Protein AF-M4F700-F1 (afdb_monomer)

Sequence (125 aa):
MFHFLRFIKLALINQYNDLTHCHTRQTLDLTDFLLNSHVDVVPFEAEKWDHPPLGAEIDEDGRIYARGTQDMKSVGMQYLEAIRKLVASGYKPLRSVYVTFVPDEEIGGADGVGRFVESRKYSRA

pLDDT: mean 79.81, std 23.46, range [27.23, 98.25]

Radius of gyration: 18.92 Å; Cα contacts (8 Å, |Δi|>4): 138; chains: 1; bounding box: 41×44×54 Å

InterPro domains:
  IPR001261 ArgE/DapE/ACY1/CPG2/YscS, conserved site [PS00759] (69-108)
  IPR002933 Peptidase M20 [PF01546] (34-118)
  IPR052083 Aminoacylase-1 peptidase M20A [PTHR45892] (27-123)

Solvent-accessible surface area (backbone atoms only — not comparable to full-atom values): 8040 Å² total; per-residue (Å²): 134,85,88,86,84,85,68,73,59,73,47,78,63,71,90,78,92,70,79,90,82,83,89,85,74,83,76,72,91,65,83,60,46,77,50,75,35,49,72,54,63,77,88,82,64,71,89,80,45,99,54,59,49,87,64,60,46,66,51,97,89,68,51,68,42,34,77,28,47,80,55,37,47,43,58,48,49,48,52,54,52,53,50,51,53,39,55,74,70,67,59,77,74,95,50,47,45,35,37,40,42,30,44,45,52,88,82,69,14,62,87,18,53,55,49,42,68,76,29,79,68,47,80,71,105

Structure (mmCIF, N/CA/C/O backbone):
data_AF-M4F700-F1
#
_entry.id   AF-M4F700-F1
#
loop_
_atom_site.group_PDB
_atom_site.id
_atom_site.type_symbol
_atom_site.label_atom_id
_atom_site.label_alt_id
_atom_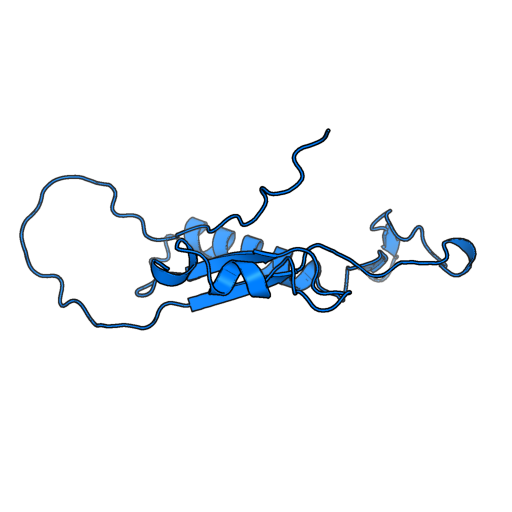site.label_comp_id
_atom_site.label_asym_id
_atom_site.label_entity_id
_atom_site.label_seq_id
_atom_site.pdbx_PDB_ins_code
_atom_site.Cartn_x
_atom_site.Cartn_y
_atom_site.Cartn_z
_atom_site.occupancy
_atom_site.B_iso_or_equiv
_atom_site.auth_seq_id
_atom_site.auth_comp_id
_atom_site.auth_asym_id
_atom_site.auth_atom_id
_atom_site.pdbx_PDB_model_num
ATOM 1 N N . MET A 1 1 ? 4.011 27.601 -7.895 1.00 31.02 1 MET A N 1
ATOM 2 C CA . MET A 1 1 ? 4.836 26.786 -6.978 1.00 31.02 1 MET A CA 1
ATOM 3 C C . MET A 1 1 ? 3.896 25.806 -6.284 1.00 31.02 1 MET A C 1
ATOM 5 O O . MET A 1 1 ? 3.101 26.227 -5.454 1.00 31.02 1 MET A O 1
ATOM 9 N N . PHE A 1 2 ? 3.834 24.567 -6.777 1.00 27.23 2 PHE A N 1
ATOM 10 C CA . PHE A 1 2 ? 2.765 23.610 -6.468 1.00 27.23 2 PHE A CA 1
ATOM 11 C C . PHE A 1 2 ? 2.898 23.034 -5.047 1.00 27.23 2 PHE A C 1
ATOM 13 O O . PHE A 1 2 ? 3.962 22.583 -4.642 1.00 27.23 2 PHE A O 1
ATOM 20 N N . HIS A 1 3 ? 1.800 23.078 -4.291 1.00 28.08 3 HIS A N 1
ATOM 21 C CA . HIS A 1 3 ? 1.653 22.557 -2.930 1.00 28.08 3 HIS A CA 1
ATOM 22 C C . HIS A 1 3 ? 1.532 21.016 -2.978 1.00 28.08 3 HIS A C 1
ATOM 24 O O . HIS A 1 3 ? 0.461 20.505 -3.292 1.00 28.08 3 HIS A O 1
ATOM 30 N N . PHE A 1 4 ? 2.606 20.274 -2.683 1.00 31.02 4 PHE A N 1
ATOM 31 C CA . PHE A 1 4 ? 2.661 18.800 -2.795 1.00 31.02 4 PHE A CA 1
ATOM 32 C C . PHE A 1 4 ? 2.674 18.051 -1.443 1.00 31.02 4 PHE A C 1
ATOM 34 O O . PHE A 1 4 ? 3.177 16.942 -1.340 1.00 31.02 4 PHE A O 1
ATOM 41 N N . LEU A 1 5 ? 2.110 18.635 -0.380 1.00 31.59 5 LEU A N 1
ATOM 42 C CA . LEU A 1 5 ? 2.093 18.044 0.970 1.00 31.59 5 LEU A CA 1
ATOM 43 C C . LEU A 1 5 ? 0.657 17.885 1.472 1.00 31.59 5 LEU A C 1
ATOM 45 O O . LEU A 1 5 ? 0.183 18.710 2.256 1.00 31.59 5 LEU A O 1
ATOM 49 N N . ARG A 1 6 ? -0.091 16.874 1.000 1.00 35.44 6 ARG A N 1
ATOM 50 C CA . ARG A 1 6 ? -1.452 16.658 1.531 1.00 35.44 6 ARG A CA 1
ATOM 51 C C . ARG A 1 6 ? -2.091 15.281 1.335 1.00 35.44 6 ARG A C 1
ATOM 53 O O . ARG A 1 6 ? -3.301 15.224 1.174 1.00 35.44 6 ARG A O 1
ATOM 60 N N . PHE A 1 7 ? -1.362 14.172 1.444 1.00 36.22 7 PHE A N 1
ATOM 61 C CA . PHE A 1 7 ? -2.019 12.855 1.467 1.00 36.22 7 PHE A CA 1
ATOM 62 C C . PHE A 1 7 ? -1.476 11.940 2.561 1.00 36.22 7 PHE A C 1
ATOM 64 O O . PHE A 1 7 ? -0.875 10.918 2.287 1.00 36.22 7 PHE A O 1
ATOM 71 N N . ILE A 1 8 ? -1.756 12.296 3.818 1.00 42.09 8 ILE A N 1
ATOM 72 C CA . ILE A 1 8 ? -1.894 11.295 4.882 1.00 42.09 8 ILE A CA 1
ATOM 73 C C . ILE A 1 8 ? -3.369 11.298 5.260 1.00 42.09 8 ILE A C 1
ATOM 75 O O . ILE A 1 8 ? -3.855 12.236 5.903 1.00 42.09 8 ILE A O 1
ATOM 79 N N . LYS A 1 9 ? -4.104 10.291 4.780 1.00 45.22 9 LYS A N 1
ATOM 80 C CA . LYS A 1 9 ? -5.521 10.112 5.094 1.00 45.22 9 LYS A CA 1
ATOM 81 C C . LYS A 1 9 ? -5.635 9.124 6.242 1.00 45.22 9 LYS A C 1
ATOM 83 O O . LYS A 1 9 ? -5.588 7.926 6.022 1.00 45.22 9 LYS A O 1
ATOM 88 N N . LEU A 1 10 ? -5.784 9.663 7.446 1.00 47.16 10 LEU A N 1
ATOM 89 C CA . LEU A 1 10 ? -6.123 8.897 8.634 1.00 47.16 10 LEU A CA 1
ATOM 90 C C . LEU A 1 10 ? -7.639 8.660 8.626 1.00 47.16 10 LEU A C 1
ATOM 92 O O . LEU A 1 10 ? -8.410 9.608 8.782 1.00 47.16 10 LEU A O 1
ATOM 96 N N . ALA A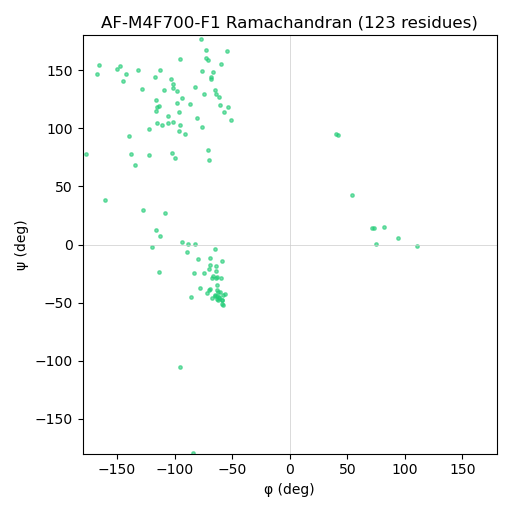 1 11 ? -8.071 7.427 8.379 1.00 51.12 11 ALA A N 1
ATOM 97 C CA . ALA A 1 11 ? -9.475 7.049 8.517 1.00 51.12 11 ALA A CA 1
ATOM 98 C C . ALA A 1 11 ? -9.687 6.426 9.900 1.00 51.12 11 ALA A C 1
ATOM 100 O O . ALA A 1 11 ? -9.134 5.370 10.183 1.00 51.12 11 ALA A O 1
ATOM 101 N N . LEU A 1 12 ? -10.468 7.100 10.746 1.00 50.41 12 LEU A N 1
ATOM 102 C CA . LEU A 1 12 ? -10.952 6.565 12.016 1.00 50.41 12 LEU A CA 1
ATOM 103 C C . LEU A 1 12 ? -12.244 5.801 11.766 1.00 50.41 12 LEU A C 1
ATOM 105 O O . LEU A 1 12 ? -13.233 6.382 11.317 1.00 50.41 12 LEU A O 1
ATOM 109 N N . ILE A 1 13 ? -12.256 4.515 12.097 1.00 52.09 13 ILE A N 1
ATOM 110 C CA . ILE A 1 13 ? -13.491 3.731 12.150 1.00 52.09 13 ILE A CA 1
ATOM 111 C C . ILE A 1 13 ? -13.875 3.592 13.609 1.00 52.09 13 ILE A C 1
ATOM 113 O O . ILE A 1 13 ? -13.617 2.585 14.258 1.00 52.09 13 ILE A O 1
ATOM 117 N N . ASN A 1 14 ? -14.469 4.661 14.127 1.00 43.56 14 ASN A N 1
ATOM 118 C CA . ASN A 1 14 ? -15.133 4.657 15.416 1.00 43.56 14 ASN A CA 1
ATOM 119 C C . ASN A 1 14 ? -16.414 5.483 15.264 1.00 43.56 14 ASN A C 1
ATOM 121 O O . ASN A 1 14 ? -16.389 6.711 15.309 1.00 43.56 14 ASN A O 1
ATOM 125 N N . GLN A 1 15 ? -17.537 4.827 14.962 1.00 48.34 15 GLN A N 1
ATOM 126 C CA . GLN A 1 15 ? -18.826 5.512 14.890 1.00 48.34 15 GLN A CA 1
ATOM 127 C C . GLN A 1 15 ? -19.520 5.463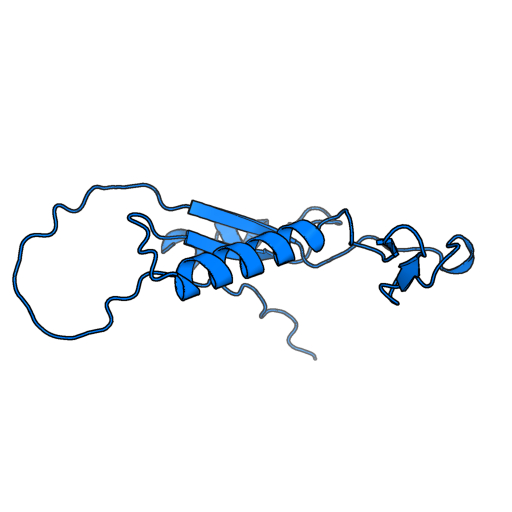 16.251 1.00 48.34 15 GLN A C 1
ATOM 129 O O . GLN A 1 15 ? -20.228 4.511 16.562 1.00 48.34 15 GLN A O 1
ATOM 134 N N . TYR A 1 16 ? -19.338 6.532 17.025 1.00 38.88 16 TYR A N 1
ATOM 135 C CA . TYR A 1 16 ? -20.419 7.153 17.793 1.00 38.88 16 TYR A CA 1
ATOM 136 C C . TYR A 1 16 ? -20.282 8.674 17.665 1.00 38.88 16 TYR A C 1
ATOM 138 O O . TYR A 1 16 ? -19.787 9.355 18.554 1.00 38.88 16 TYR A O 1
ATOM 146 N N . ASN A 1 17 ? -20.720 9.192 16.518 1.00 35.91 17 ASN A N 1
ATOM 147 C CA . ASN A 1 17 ? -21.337 10.513 16.453 1.00 35.91 17 ASN A CA 1
ATOM 148 C C . ASN A 1 17 ? -22.849 10.266 16.423 1.00 35.91 17 ASN A C 1
ATOM 150 O O . ASN A 1 17 ? -23.466 10.337 15.366 1.00 35.91 17 ASN A O 1
ATOM 154 N N . ASP A 1 18 ? -23.413 9.890 17.569 1.00 30.45 18 ASP A N 1
ATOM 155 C CA . ASP A 1 18 ? -24.841 10.056 17.826 1.00 30.45 18 ASP A CA 1
ATOM 156 C C . ASP A 1 18 ? -25.049 10.383 19.312 1.00 30.45 18 ASP A C 1
ATOM 158 O O . ASP A 1 18 ? -24.294 9.942 20.180 1.00 30.45 18 ASP A O 1
ATOM 162 N N . LEU A 1 19 ? -25.990 11.284 19.547 1.00 38.88 19 LEU A N 1
ATOM 163 C CA . LEU A 1 19 ? -26.079 12.239 20.652 1.00 38.88 19 LEU A CA 1
ATOM 164 C C . LEU A 1 19 ? -26.402 11.616 22.020 1.00 38.88 19 LEU A C 1
ATOM 166 O O . LEU A 1 19 ? -27.025 10.567 22.105 1.00 38.88 19 LEU A O 1
ATOM 170 N N . THR A 1 20 ? -26.068 12.354 23.093 1.00 34.03 20 THR A N 1
ATOM 171 C CA . THR A 1 20 ? -26.726 12.301 24.418 1.00 34.03 20 THR A CA 1
ATOM 172 C C . THR A 1 20 ? -27.077 10.900 24.934 1.00 34.03 20 THR A C 1
ATOM 174 O O . THR A 1 20 ? -28.185 10.456 24.679 1.00 34.03 20 THR A O 1
ATOM 177 N N . HIS A 1 21 ? -26.232 10.249 25.742 1.00 29.38 21 HIS A N 1
ATOM 178 C CA . HIS A 1 21 ? -26.699 9.447 26.888 1.00 29.38 21 HIS A CA 1
ATOM 179 C C . HIS A 1 21 ? -25.555 9.046 27.834 1.00 29.38 21 HIS A C 1
ATOM 181 O O . HIS A 1 21 ? -24.400 8.868 27.457 1.00 29.38 21 HIS A O 1
ATOM 187 N N . CYS A 1 22 ? -25.938 8.984 29.102 1.00 27.42 22 CYS A N 1
ATOM 188 C CA . CYS A 1 22 ? -25.161 8.860 30.324 1.00 27.42 22 CYS A CA 1
ATOM 189 C C . CYS A 1 22 ? -24.381 7.533 30.450 1.00 27.42 22 CYS A C 1
ATOM 191 O O . CYS A 1 22 ? -24.945 6.456 30.308 1.00 27.42 22 CYS A O 1
ATOM 193 N N . HIS A 1 23 ? -23.086 7.660 30.760 1.00 40.44 23 HIS A N 1
ATOM 194 C CA . HIS A 1 23 ? -22.319 6.900 31.760 1.00 40.44 23 HIS A CA 1
ATOM 195 C C . HIS A 1 23 ? -22.568 5.380 31.899 1.00 40.44 23 HIS A C 1
ATOM 197 O O . HIS A 1 23 ? -23.401 4.956 32.684 1.00 40.44 23 HIS A O 1
ATOM 203 N N . THR A 1 24 ? -21.746 4.578 31.210 1.00 31.97 24 THR A N 1
ATOM 204 C CA . THR A 1 24 ? -20.854 3.537 31.781 1.00 31.97 24 THR A CA 1
ATOM 205 C C . THR A 1 24 ? -20.049 2.923 30.630 1.00 31.97 24 THR A C 1
ATOM 207 O O . THR A 1 24 ? -20.364 1.842 30.136 1.00 31.97 24 THR A O 1
ATOM 210 N N . ARG A 1 25 ? -19.011 3.609 30.144 1.00 40.69 25 ARG A N 1
ATOM 211 C CA . ARG A 1 25 ? -18.000 2.953 29.307 1.00 40.69 25 ARG A CA 1
ATOM 212 C C . ARG A 1 25 ? -16.783 2.795 30.195 1.00 40.69 25 ARG A C 1
ATOM 214 O O . ARG A 1 25 ? -16.124 3.783 30.496 1.00 40.69 25 ARG A O 1
ATOM 221 N N . GLN A 1 26 ? -16.533 1.576 30.669 1.00 42.41 26 GLN A N 1
ATOM 222 C CA . GLN A 1 26 ? -15.189 1.208 31.096 1.00 42.41 26 GLN A CA 1
ATOM 223 C C . GLN A 1 26 ? -14.276 1.592 29.931 1.00 42.41 26 GLN A C 1
ATOM 225 O O . GLN A 1 26 ? -14.351 0.997 28.856 1.00 42.41 26 GLN A O 1
ATOM 230 N N . THR A 1 27 ? -13.507 2.662 30.099 1.00 46.88 27 THR A N 1
ATOM 231 C CA . THR A 1 27 ? -12.452 3.044 29.172 1.00 46.88 27 THR A CA 1
ATOM 232 C C . THR A 1 27 ? -11.358 2.013 29.365 1.00 46.88 27 THR A C 1
ATOM 234 O O . THR A 1 27 ? -10.440 2.206 30.157 1.00 46.88 27 THR A O 1
ATOM 237 N N . LEU A 1 28 ? -11.524 0.851 28.736 1.00 53.28 28 LEU A N 1
ATOM 238 C CA . LEU A 1 28 ? -10.408 -0.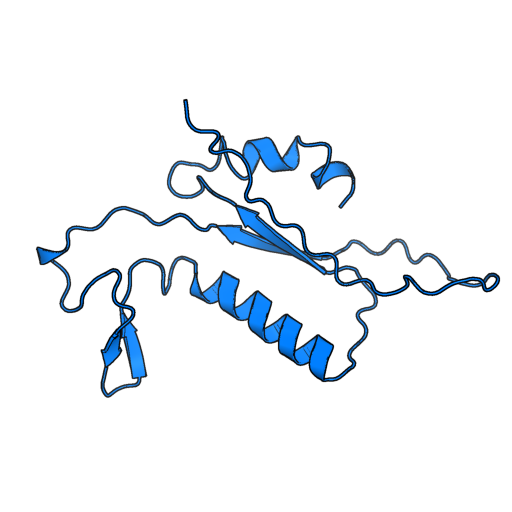052 28.543 1.00 53.28 28 LEU A CA 1
ATOM 239 C C . LEU A 1 28 ? -9.368 0.771 27.776 1.00 53.28 28 LEU A C 1
ATOM 241 O O . LEU A 1 28 ? -9.643 1.211 26.661 1.00 53.28 28 LEU A O 1
ATOM 245 N N . ASP A 1 29 ? -8.236 1.046 28.419 1.00 67.44 29 ASP A N 1
ATOM 246 C CA . ASP A 1 29 ? -7.072 1.701 27.823 1.00 67.44 29 ASP A CA 1
ATOM 247 C C . ASP A 1 29 ? -6.432 0.724 26.828 1.00 67.44 29 ASP A C 1
ATOM 249 O O . ASP A 1 29 ? -5.462 0.023 27.117 1.00 67.44 29 ASP A O 1
ATOM 253 N N . LEU A 1 30 ? -7.113 0.528 25.698 1.00 71.81 30 LEU A N 1
ATOM 254 C CA . LEU A 1 30 ? -6.697 -0.395 24.658 1.00 71.81 30 LEU A CA 1
ATOM 255 C C . LEU A 1 30 ? -5.884 0.373 23.631 1.00 71.81 30 LEU A C 1
ATOM 257 O O . LEU A 1 30 ? -6.367 1.332 23.042 1.00 71.81 30 LEU A O 1
ATOM 261 N N . THR A 1 31 ? -4.681 -0.117 23.355 1.00 82.25 31 THR A N 1
ATOM 262 C CA . THR A 1 31 ? -3.875 0.370 22.238 1.00 82.25 31 THR A CA 1
ATOM 263 C C . THR A 1 31 ? -4.606 0.128 20.919 1.00 82.25 31 THR A C 1
ATOM 265 O O . THR A 1 31 ? -5.010 -1.004 20.628 1.00 82.25 31 THR A O 1
ATOM 268 N N . ASP A 1 32 ? -4.760 1.177 20.122 1.00 84.94 32 ASP A N 1
ATOM 269 C CA . ASP A 1 32 ? -5.382 1.114 18.804 1.00 84.94 32 ASP A CA 1
ATOM 270 C C . ASP A 1 32 ? -4.477 0.424 17.765 1.00 84.94 32 ASP A C 1
ATOM 272 O O . ASP A 1 32 ? -3.293 0.171 18.000 1.00 84.94 32 ASP A O 1
ATOM 276 N N . PHE A 1 33 ? -5.045 0.076 16.608 1.00 86.81 33 PHE A N 1
ATOM 277 C CA . PHE A 1 33 ? -4.303 -0.538 15.505 1.00 86.81 33 PHE A CA 1
ATOM 278 C C . PHE A 1 33 ? -3.971 0.483 14.420 1.00 86.81 33 PHE A C 1
ATOM 280 O O . PHE A 1 33 ? -4.839 1.249 14.007 1.00 86.81 33 PHE A O 1
ATOM 287 N N . LEU A 1 34 ? -2.747 0.422 13.891 1.00 89.12 34 LEU A N 1
ATOM 288 C CA . LEU A 1 34 ? -2.313 1.189 12.726 1.00 89.12 34 LEU A CA 1
ATOM 289 C C . LEU A 1 34 ? -1.969 0.241 11.574 1.00 89.12 34 LEU A C 1
ATOM 291 O O . LEU A 1 34 ? -1.008 -0.520 11.647 1.00 89.12 34 LEU A O 1
ATOM 295 N N . LEU A 1 35 ? -2.745 0.313 10.498 1.00 93.38 35 LEU A N 1
ATOM 296 C CA . LEU A 1 35 ? -2.482 -0.359 9.232 1.00 93.38 35 LEU A CA 1
ATOM 297 C C . LEU A 1 35 ? -1.769 0.634 8.307 1.00 93.38 35 LEU A C 1
ATOM 299 O O . LEU A 1 35 ? -2.380 1.569 7.781 1.00 93.38 35 LEU A O 1
ATOM 303 N N . ASN A 1 36 ? -0.456 0.476 8.157 1.00 94.69 36 ASN A N 1
ATOM 304 C CA . ASN A 1 36 ? 0.387 1.377 7.375 1.00 94.69 36 ASN A CA 1
ATOM 305 C C . ASN A 1 36 ? 0.751 0.774 6.012 1.00 94.69 36 ASN A C 1
ATOM 307 O O . ASN A 1 36 ? 0.960 -0.433 5.894 1.00 94.69 36 ASN A O 1
ATOM 311 N N . SER A 1 37 ? 0.787 1.628 4.990 1.00 96.31 37 SER A N 1
ATOM 312 C CA . SER A 1 37 ? 1.281 1.300 3.653 1.00 96.31 37 SER A CA 1
ATOM 313 C C . SER A 1 37 ? 1.878 2.531 2.978 1.00 96.31 37 SER A C 1
ATOM 315 O O . SER A 1 37 ? 1.418 3.645 3.249 1.00 96.31 37 SER A O 1
ATOM 317 N N . HIS A 1 38 ? 2.853 2.352 2.088 1.00 97.75 38 HIS A N 1
ATOM 318 C CA . HIS A 1 38 ? 3.351 3.430 1.236 1.00 97.75 38 HIS A CA 1
ATOM 319 C C . HIS A 1 38 ? 2.678 3.438 -0.145 1.00 97.75 38 HIS A C 1
ATOM 321 O O . HIS A 1 38 ? 2.030 2.467 -0.550 1.00 97.75 38 HIS A O 1
ATOM 327 N N . VAL A 1 39 ? 2.735 4.582 -0.832 1.00 95.56 39 VAL A N 1
ATOM 328 C CA . VAL A 1 39 ? 2.031 4.808 -2.114 1.00 95.56 39 VAL A CA 1
ATOM 329 C C . VAL A 1 39 ? 2.961 4.987 -3.305 1.00 95.56 39 VAL A C 1
ATOM 331 O O . VAL A 1 39 ? 2.533 4.789 -4.449 1.00 95.56 39 VAL A O 1
ATOM 334 N N . ASP A 1 40 ? 4.194 5.406 -3.043 1.00 97.31 40 ASP A N 1
ATOM 335 C CA . ASP A 1 40 ? 5.267 5.479 -4.019 1.00 97.31 40 ASP A CA 1
ATOM 336 C C . ASP A 1 40 ? 5.770 4.083 -4.380 1.00 97.31 40 ASP A C 1
ATOM 338 O O . ASP A 1 40 ? 5.481 3.101 -3.705 1.00 97.31 40 ASP A O 1
ATOM 342 N N . VAL A 1 41 ? 6.435 4.008 -5.524 1.00 97.88 41 VAL A N 1
ATOM 343 C CA . VAL A 1 41 ? 6.983 2.781 -6.091 1.00 97.88 41 VAL A CA 1
ATOM 344 C C . VAL A 1 41 ? 8.321 3.121 -6.733 1.00 97.88 41 VAL A C 1
ATOM 346 O O . VAL A 1 41 ? 8.456 4.208 -7.308 1.00 97.88 41 VAL A O 1
ATOM 349 N N . VAL A 1 42 ? 9.282 2.198 -6.713 1.00 97.81 42 VAL A N 1
ATOM 350 C CA . VAL A 1 42 ? 10.542 2.407 -7.441 1.00 97.81 42 VAL A CA 1
ATOM 351 C C . VAL A 1 42 ? 10.339 2.610 -8.956 1.00 97.81 42 VAL A C 1
ATOM 353 O O . VAL A 1 42 ? 9.373 2.097 -9.548 1.00 97.81 42 VAL A O 1
ATOM 356 N N . PRO A 1 43 ? 11.293 3.284 -9.632 1.00 97.38 43 PRO A N 1
ATOM 357 C CA . PRO A 1 43 ? 11.335 3.366 -11.087 1.00 97.38 43 PRO A CA 1
ATOM 358 C C . PRO A 1 43 ? 11.319 1.998 -11.794 1.00 97.38 43 PRO A C 1
ATOM 360 O O . PRO A 1 43 ? 11.520 0.925 -11.211 1.00 97.38 43 PRO A O 1
ATOM 363 N N . PHE A 1 44 ? 11.073 2.029 -13.099 1.00 96.88 44 PHE A N 1
ATOM 364 C CA . PHE A 1 44 ? 11.105 0.854 -13.962 1.00 96.88 44 PHE A CA 1
ATOM 365 C C . PHE A 1 44 ? 11.576 1.232 -15.368 1.00 96.88 44 PHE A C 1
ATOM 367 O O . PHE A 1 44 ? 11.384 2.360 -15.814 1.00 96.88 44 PHE A O 1
ATOM 374 N N . GLU A 1 45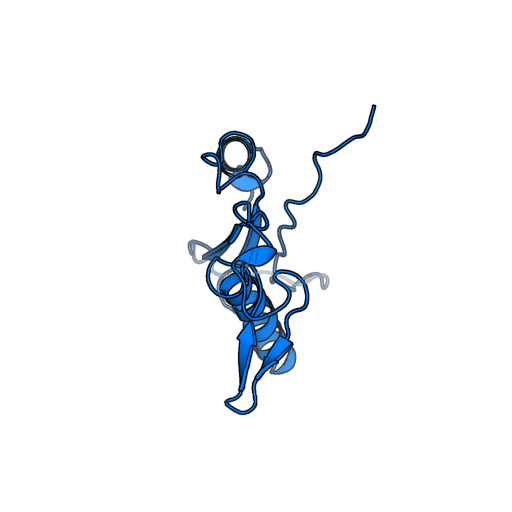 ? 12.163 0.265 -16.066 1.00 97.69 45 GLU A N 1
ATOM 375 C CA . GLU A 1 45 ? 12.509 0.350 -17.488 1.00 97.69 45 GLU A CA 1
ATOM 376 C C . GLU A 1 45 ? 11.438 -0.412 -18.266 1.00 97.69 45 GLU A C 1
ATOM 378 O O . GLU A 1 45 ? 11.385 -1.639 -18.178 1.00 97.69 45 GLU A O 1
ATOM 383 N N . ALA A 1 46 ? 10.539 0.298 -18.951 1.00 95.75 46 ALA A N 1
ATOM 384 C CA . ALA A 1 46 ? 9.340 -0.293 -19.553 1.00 95.75 46 ALA A CA 1
ATOM 385 C C . ALA A 1 46 ? 9.665 -1.383 -20.589 1.00 95.75 46 ALA A C 1
ATOM 387 O O . ALA A 1 46 ? 8.910 -2.335 -20.738 1.00 95.75 46 ALA A O 1
ATOM 388 N N . GLU A 1 47 ? 10.818 -1.283 -21.246 1.00 97.38 47 GLU A N 1
ATOM 389 C CA . GLU A 1 47 ? 11.297 -2.205 -22.278 1.00 97.38 47 GLU A CA 1
ATOM 390 C C . GLU A 1 47 ? 11.667 -3.588 -21.724 1.00 97.38 47 GLU A C 1
ATOM 392 O O . GLU A 1 47 ? 11.788 -4.543 -22.487 1.00 97.38 47 GLU A O 1
ATOM 397 N N . LYS A 1 48 ? 11.867 -3.704 -20.405 1.00 97.56 48 LYS A N 1
ATOM 398 C CA . LYS A 1 48 ? 12.188 -4.967 -19.720 1.00 97.56 48 LYS A CA 1
ATOM 399 C C . LYS A 1 48 ? 10.956 -5.688 -19.177 1.00 97.56 48 LYS A C 1
ATOM 401 O O . LYS A 1 48 ? 11.109 -6.698 -18.494 1.00 97.56 48 LYS A O 1
ATOM 406 N N . TRP A 1 49 ? 9.761 -5.148 -19.401 1.00 97.25 49 TRP A N 1
ATOM 407 C CA . TRP A 1 49 ? 8.525 -5.746 -18.921 1.00 97.25 49 TRP A CA 1
ATOM 408 C C . TRP A 1 49 ? 7.803 -6.479 -20.044 1.00 97.25 49 TRP A C 1
ATOM 410 O O . TRP A 1 49 ? 7.595 -5.924 -21.119 1.00 97.25 49 TRP A O 1
ATOM 420 N N . ASP A 1 50 ? 7.334 -7.687 -19.742 1.00 95.81 50 ASP A N 1
ATOM 421 C CA . ASP A 1 50 ? 6.459 -8.451 -20.638 1.00 95.81 50 ASP A CA 1
ATOM 422 C C . ASP A 1 50 ? 5.049 -7.831 -20.739 1.00 95.81 50 ASP A C 1
ATOM 424 O O . ASP A 1 50 ? 4.340 -8.046 -21.719 1.00 95.81 50 ASP A O 1
ATOM 428 N N . HIS A 1 51 ? 4.661 -7.023 -19.742 1.00 96.50 51 HIS A N 1
ATOM 429 C CA . HIS A 1 51 ? 3.374 -6.326 -19.646 1.00 96.50 51 HIS A CA 1
ATOM 430 C C . HIS A 1 51 ? 3.564 -4.841 -19.301 1.00 96.50 51 HIS A C 1
ATOM 432 O O . HIS A 1 51 ? 4.479 -4.507 -18.546 1.00 96.50 51 HIS A O 1
ATOM 438 N N . PRO A 1 52 ? 2.680 -3.925 -19.737 1.00 96.69 52 PRO A N 1
ATOM 439 C CA . PRO A 1 52 ? 2.750 -2.517 -19.367 1.00 96.69 52 PRO A CA 1
ATOM 440 C C . PRO A 1 52 ? 2.807 -2.310 -17.836 1.00 96.69 52 PRO A C 1
ATOM 442 O O . PRO A 1 52 ? 1.842 -2.617 -17.130 1.00 96.69 52 PRO A O 1
ATOM 445 N N . PRO A 1 53 ? 3.884 -1.712 -17.289 1.00 96.75 53 PRO A N 1
ATOM 446 C CA . PRO A 1 53 ? 4.113 -1.629 -15.842 1.00 96.75 53 PRO A CA 1
ATOM 447 C C . PRO A 1 53 ? 3.069 -0.800 -15.084 1.00 96.75 53 PRO A C 1
ATOM 449 O O . PRO A 1 53 ? 2.954 -0.927 -13.872 1.00 96.75 53 PRO A O 1
ATOM 452 N N . LEU A 1 54 ? 2.295 0.052 -15.758 1.00 96.50 54 LEU A N 1
ATOM 453 C CA . LEU A 1 54 ? 1.210 0.835 -15.149 1.00 96.50 54 LEU A CA 1
ATOM 454 C C . LEU A 1 54 ? -0.184 0.419 -15.649 1.00 96.50 54 LEU A C 1
ATOM 456 O O . LEU A 1 54 ? -1.161 1.095 -15.338 1.00 96.50 54 LEU A O 1
ATOM 460 N N . GLY A 1 55 ? -0.276 -0.666 -16.427 1.00 95.38 55 GLY A N 1
ATOM 461 C CA . GLY A 1 55 ? -1.524 -1.129 -17.039 1.00 95.38 55 GLY A CA 1
ATOM 462 C C . GLY A 1 55 ? -2.400 -1.978 -16.118 1.00 95.38 55 GLY A C 1
ATOM 463 O O . GLY A 1 55 ? -3.613 -2.001 -16.305 1.00 95.38 55 GLY A O 1
ATOM 464 N N . ALA A 1 56 ? -1.802 -2.629 -15.110 1.00 96.19 56 ALA A N 1
ATOM 465 C CA . ALA A 1 56 ? -2.476 -3.592 -14.233 1.00 96.19 56 ALA A CA 1
ATOM 466 C C . ALA A 1 56 ? -3.179 -4.714 -15.023 1.00 96.19 56 ALA A C 1
ATOM 468 O O . ALA A 1 56 ? -4.313 -5.086 -14.721 1.00 96.19 56 ALA A O 1
ATOM 469 N N . GLU A 1 57 ? -2.499 -5.231 -16.048 1.00 96.94 57 GLU A N 1
ATOM 470 C CA . GLU A 1 57 ? -3.012 -6.320 -16.879 1.00 96.94 57 GLU A CA 1
ATOM 471 C C . GLU A 1 57 ? -3.134 -7.614 -16.077 1.00 96.94 57 GLU A C 1
ATOM 473 O O . GLU A 1 57 ? -2.356 -7.860 -15.152 1.00 96.94 57 GLU A O 1
ATOM 478 N N . ILE A 1 58 ? -4.119 -8.435 -16.443 1.00 97.69 58 ILE A N 1
ATOM 479 C CA . ILE A 1 58 ? -4.363 -9.746 -15.846 1.00 97.69 58 ILE A CA 1
ATOM 480 C C . ILE A 1 58 ? -4.150 -10.801 -16.931 1.00 97.69 58 ILE A C 1
ATOM 482 O O . ILE A 1 58 ? -4.781 -10.709 -17.984 1.00 97.69 58 ILE A O 1
ATOM 486 N N . ASP A 1 59 ? -3.263 -11.766 -16.685 1.00 96.38 59 ASP A N 1
ATOM 487 C CA . ASP A 1 59 ? -3.033 -12.883 -17.609 1.00 96.38 59 ASP A CA 1
ATOM 488 C C . ASP A 1 59 ? -4.142 -13.952 -17.523 1.00 96.38 59 ASP A C 1
ATOM 490 O O . ASP A 1 59 ? -5.072 -13.874 -16.713 1.00 96.38 59 ASP A O 1
ATOM 494 N N . GLU A 1 60 ? -4.043 -14.976 -18.371 1.00 96.75 60 GLU A N 1
ATOM 495 C CA . GLU A 1 60 ? -4.996 -16.094 -18.414 1.00 96.75 60 GLU A CA 1
ATOM 496 C C . GLU A 1 60 ? -5.010 -16.930 -17.120 1.00 96.75 60 GLU A C 1
ATOM 498 O O . GLU A 1 60 ? -6.023 -17.549 -16.794 1.00 96.75 60 GLU A O 1
ATOM 503 N N . ASP A 1 61 ? -3.921 -16.896 -16.348 1.00 97.31 61 ASP A N 1
ATOM 504 C CA . ASP A 1 61 ? -3.783 -17.564 -15.051 1.00 97.31 61 ASP A CA 1
ATOM 505 C C . ASP A 1 61 ? -4.261 -16.682 -13.873 1.00 97.31 61 ASP A C 1
ATOM 507 O O . ASP A 1 61 ? -4.201 -17.097 -12.711 1.00 97.31 61 ASP A O 1
ATOM 511 N N . GLY A 1 62 ? -4.738 -15.460 -14.140 1.00 96.94 62 GLY A N 1
ATOM 512 C CA . GLY A 1 62 ? -5.248 -14.527 -13.133 1.00 96.94 62 GLY A CA 1
ATOM 513 C C . GLY A 1 62 ? -4.177 -13.724 -12.384 1.00 96.94 62 GLY A C 1
ATOM 514 O O . GLY A 1 62 ? -4.472 -13.142 -11.335 1.00 96.94 62 GLY A O 1
ATOM 515 N N . ARG A 1 63 ? -2.935 -13.676 -12.875 1.00 97.25 63 ARG A N 1
ATOM 516 C CA . ARG A 1 63 ? -1.846 -12.880 -12.289 1.00 97.25 63 ARG A CA 1
ATOM 517 C C . ARG A 1 63 ? -1.936 -11.433 -12.749 1.00 97.25 63 ARG A C 1
ATOM 519 O O . ARG A 1 63 ? -2.113 -11.166 -13.930 1.00 97.25 63 ARG A O 1
ATOM 526 N N . ILE A 1 64 ? -1.769 -10.501 -11.809 1.00 97.88 64 ILE A N 1
ATOM 527 C CA . ILE A 1 64 ? -1.820 -9.058 -12.076 1.00 97.88 64 ILE A CA 1
ATOM 528 C C . ILE A 1 64 ? -0.403 -8.501 -12.239 1.00 97.88 64 ILE A C 1
ATOM 530 O O . ILE A 1 64 ? 0.400 -8.546 -11.300 1.00 97.88 64 ILE A O 1
ATOM 534 N N . TYR A 1 65 ? -0.131 -7.894 -13.391 1.00 97.94 65 TYR A N 1
ATOM 535 C CA . TYR A 1 65 ? 1.155 -7.296 -13.735 1.00 97.94 65 TYR A CA 1
ATOM 536 C C . TYR A 1 65 ? 1.081 -5.771 -13.684 1.00 97.94 65 TYR A C 1
ATOM 538 O O . TYR A 1 65 ? 0.438 -5.121 -14.507 1.00 97.94 65 TYR A O 1
ATOM 546 N N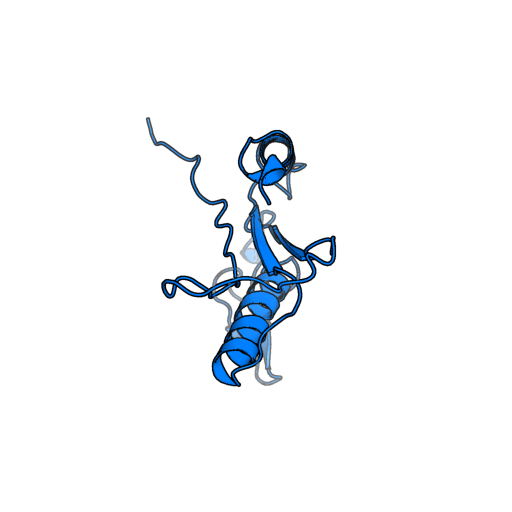 . ALA A 1 66 ? 1.754 -5.189 -12.694 1.00 97.88 66 ALA A N 1
ATOM 547 C CA . ALA A 1 66 ? 2.034 -3.761 -12.621 1.00 97.88 66 ALA A CA 1
ATOM 548 C C . ALA A 1 66 ? 3.113 -3.476 -11.569 1.00 97.88 66 ALA A C 1
ATOM 550 O O . ALA A 1 66 ? 3.272 -4.202 -10.584 1.00 97.88 66 ALA A O 1
ATOM 551 N N . ARG A 1 67 ? 3.830 -2.366 -11.733 1.00 98.25 67 ARG A N 1
ATOM 552 C CA . ARG A 1 67 ? 4.696 -1.814 -10.701 1.00 98.25 67 ARG A CA 1
ATOM 553 C C . ARG A 1 67 ? 3.851 -1.478 -9.472 1.00 98.25 67 ARG A C 1
ATOM 555 O O . ARG A 1 67 ? 2.933 -0.656 -9.502 1.00 98.25 67 ARG A O 1
ATOM 562 N N . GLY A 1 68 ? 4.222 -2.124 -8.377 1.00 97.69 68 GLY A N 1
ATOM 563 C CA . GLY A 1 68 ? 3.626 -1.954 -7.064 1.00 97.69 68 GLY A CA 1
ATOM 564 C C . GLY A 1 68 ? 2.510 -2.935 -6.724 1.00 97.69 68 GLY A C 1
ATOM 565 O O . GLY A 1 68 ? 1.908 -2.806 -5.662 1.00 97.69 68 GLY A O 1
ATOM 566 N N . THR A 1 69 ? 2.230 -3.932 -7.575 1.00 97.31 69 THR A N 1
ATOM 567 C CA . THR A 1 69 ? 1.278 -5.002 -7.227 1.00 97.31 69 THR A CA 1
ATOM 568 C C . THR A 1 69 ? 1.759 -5.815 -6.033 1.00 97.31 69 THR A C 1
ATOM 570 O O . THR A 1 69 ? 0.953 -6.140 -5.172 1.00 97.31 69 THR A O 1
ATOM 573 N N . GLN A 1 70 ? 3.056 -6.101 -5.929 1.00 97.75 70 GLN A N 1
ATOM 574 C CA . GLN A 1 70 ? 3.633 -6.725 -4.735 1.00 97.75 70 GLN A CA 1
ATOM 575 C C . GLN A 1 70 ? 4.001 -5.683 -3.677 1.00 97.75 70 GLN A C 1
ATOM 577 O O . GLN A 1 70 ? 3.640 -5.860 -2.518 1.00 97.75 70 GLN A O 1
ATOM 582 N N . ASP A 1 71 ? 4.637 -4.587 -4.098 1.00 97.94 71 ASP A N 1
ATOM 583 C CA . ASP A 1 71 ? 5.251 -3.610 -3.199 1.00 97.94 71 ASP A CA 1
ATOM 584 C C . ASP A 1 71 ? 4.710 -2.177 -3.380 1.00 97.94 71 ASP A C 1
ATOM 586 O O . ASP A 1 71 ? 5.045 -1.476 -4.331 1.00 97.94 71 ASP A O 1
ATOM 590 N N . MET A 1 72 ? 3.781 -1.714 -2.548 1.00 98.00 72 MET A N 1
ATOM 591 C CA . MET A 1 72 ? 2.949 -2.510 -1.632 1.00 98.00 72 MET A CA 1
ATOM 592 C C . MET A 1 72 ? 1.455 -2.220 -1.812 1.00 98.00 72 MET A C 1
ATOM 594 O O . MET A 1 72 ? 0.645 -2.327 -0.884 1.00 98.00 72 MET A O 1
ATOM 598 N N . LYS A 1 73 ? 1.046 -1.845 -3.031 1.00 97.25 73 LYS A N 1
ATOM 599 C CA . LYS A 1 73 ? -0.337 -1.423 -3.304 1.00 97.25 73 LYS A CA 1
ATOM 600 C C . LYS A 1 73 ? -1.349 -2.540 -3.072 1.00 97.25 73 LYS A C 1
ATOM 602 O O . LYS A 1 73 ? -2.488 -2.242 -2.715 1.00 97.25 73 LYS A O 1
ATOM 607 N N . SER A 1 74 ? -0.958 -3.809 -3.217 1.00 97.62 74 SER A N 1
ATOM 608 C CA . SER A 1 74 ? -1.820 -4.937 -2.838 1.00 97.62 74 SER A CA 1
ATOM 609 C C . SER A 1 74 ? -2.209 -4.886 -1.365 1.00 97.62 74 SER A C 1
ATOM 611 O O . SER A 1 74 ? -3.394 -4.984 -1.056 1.00 97.62 74 SER A O 1
ATOM 613 N N . VAL A 1 75 ? -1.249 -4.673 -0.466 1.00 97.75 75 VAL A N 1
ATOM 614 C CA . VAL A 1 75 ? -1.477 -4.600 0.982 1.00 97.75 75 VAL A CA 1
ATOM 615 C C . VAL A 1 75 ? -2.401 -3.430 1.324 1.00 97.75 75 VAL A C 1
ATOM 617 O O . VAL A 1 75 ? -3.409 -3.611 2.010 1.00 97.75 75 VAL A O 1
ATOM 620 N N . GLY A 1 76 ? -2.129 -2.247 0.765 1.00 93.75 76 GLY A N 1
ATOM 621 C CA . GLY A 1 76 ? -2.991 -1.075 0.939 1.00 93.75 76 GLY A CA 1
ATOM 622 C C . GLY A 1 76 ? -4.440 -1.329 0.496 1.00 93.75 76 GLY A C 1
ATOM 623 O O . GLY A 1 76 ? -5.385 -0.973 1.205 1.00 93.75 76 GLY A O 1
ATOM 624 N N . MET A 1 77 ? -4.632 -2.007 -0.640 1.00 95.81 77 MET A N 1
ATOM 625 C CA . MET A 1 77 ? -5.962 -2.382 -1.132 1.00 95.81 77 MET A CA 1
ATOM 626 C C . MET A 1 77 ? -6.639 -3.458 -0.279 1.00 95.81 77 MET A C 1
ATOM 628 O O . MET A 1 77 ? -7.846 -3.377 -0.041 1.00 95.81 77 MET A O 1
ATOM 632 N N . GLN A 1 78 ? -5.886 -4.438 0.223 1.00 97.56 78 GLN A N 1
ATOM 633 C CA . GLN A 1 78 ? -6.405 -5.473 1.118 1.00 97.56 78 GLN A CA 1
ATOM 634 C C . GLN A 1 78 ? -6.958 -4.866 2.411 1.00 97.56 78 GLN A C 1
ATOM 636 O O . GLN A 1 78 ? -8.037 -5.269 2.847 1.00 97.56 78 GLN A O 1
ATOM 641 N N . TYR A 1 79 ? -6.287 -3.862 2.989 1.00 94.56 79 TYR A N 1
ATOM 642 C CA . TYR A 1 79 ? -6.802 -3.145 4.160 1.00 94.56 79 TYR A CA 1
ATOM 643 C C . TYR A 1 79 ? -8.157 -2.500 3.878 1.00 94.56 79 TYR A C 1
ATOM 645 O O . TYR A 1 79 ? -9.108 -2.714 4.632 1.00 94.56 79 TYR A O 1
ATOM 653 N N . LEU A 1 80 ? -8.261 -1.744 2.781 1.00 90.75 80 LEU A N 1
ATOM 654 C CA . LEU A 1 80 ? -9.495 -1.050 2.413 1.00 90.75 80 LEU A CA 1
ATOM 655 C C . LEU A 1 80 ? -10.646 -2.031 2.175 1.00 90.75 80 LEU A C 1
ATOM 657 O O . LEU A 1 80 ? -11.740 -1.823 2.700 1.00 90.75 80 LEU A O 1
ATOM 661 N N . GLU A 1 81 ? -10.404 -3.120 1.445 1.00 95.44 81 GLU A N 1
ATOM 662 C CA . GLU A 1 81 ? -11.440 -4.111 1.152 1.00 95.44 81 GLU A CA 1
ATOM 663 C C . GLU A 1 81 ? -11.856 -4.926 2.381 1.00 95.44 81 GLU A C 1
ATOM 665 O O . GLU A 1 81 ? -13.049 -5.183 2.569 1.00 95.44 81 GLU A O 1
ATOM 670 N N . ALA A 1 82 ? -10.916 -5.302 3.251 1.00 93.62 82 ALA A N 1
ATOM 671 C CA . ALA A 1 82 ? -11.231 -5.997 4.498 1.00 93.62 82 ALA A CA 1
ATOM 672 C C . ALA A 1 82 ? -12.091 -5.119 5.413 1.00 93.62 82 ALA A C 1
ATOM 674 O O . ALA A 1 82 ? -13.143 -5.546 5.893 1.00 93.62 82 ALA A O 1
ATOM 675 N N . ILE A 1 83 ? -11.690 -3.860 5.583 1.00 88.88 83 ILE A N 1
ATOM 676 C CA . ILE A 1 83 ? -12.439 -2.864 6.343 1.00 88.88 83 ILE A CA 1
ATOM 677 C C . ILE A 1 83 ? -13.838 -2.661 5.757 1.00 88.88 83 ILE A C 1
ATOM 679 O O . ILE A 1 83 ? -14.824 -2.695 6.493 1.00 88.88 83 ILE A O 1
ATOM 683 N N . ARG A 1 84 ? -13.945 -2.491 4.434 1.00 89.25 84 ARG A N 1
ATOM 684 C CA . ARG A 1 84 ? -15.228 -2.309 3.747 1.00 89.25 84 ARG A CA 1
ATOM 685 C C . ARG A 1 84 ? -16.167 -3.487 4.011 1.00 89.25 84 ARG A C 1
ATOM 687 O O . ARG A 1 84 ? -17.342 -3.268 4.298 1.00 89.25 84 ARG A O 1
ATOM 694 N N . LYS A 1 85 ? -15.658 -4.724 3.951 1.00 91.62 85 LYS A N 1
ATOM 695 C CA . LYS A 1 85 ? -16.429 -5.945 4.243 1.00 91.62 85 LYS A CA 1
ATOM 696 C C . LYS A 1 85 ? -16.888 -6.010 5.703 1.00 91.62 85 LYS A C 1
ATOM 698 O O . LYS A 1 85 ? -18.049 -6.327 5.939 1.00 91.62 85 LYS A O 1
ATOM 703 N N . LEU A 1 86 ? -16.021 -5.671 6.659 1.00 87.81 86 LEU A N 1
ATOM 704 C CA . LEU A 1 86 ? -16.359 -5.656 8.089 1.00 87.81 86 LEU A CA 1
ATOM 705 C C . LEU A 1 86 ? -17.428 -4.607 8.419 1.00 87.81 86 LEU A C 1
ATOM 707 O O . LEU A 1 86 ? -18.392 -4.895 9.126 1.00 87.81 86 LEU A O 1
ATOM 711 N N . VAL A 1 87 ? -17.296 -3.398 7.870 1.00 85.00 87 VAL A N 1
ATOM 712 C CA . VAL A 1 87 ? -18.300 -2.340 8.049 1.00 85.00 87 VAL A CA 1
ATOM 713 C C . VAL A 1 87 ? -19.636 -2.763 7.433 1.00 85.00 87 VAL A C 1
ATOM 715 O O . VAL A 1 87 ? -20.676 -2.629 8.075 1.00 85.00 87 VAL A O 1
ATOM 718 N N . ALA A 1 88 ? -19.616 -3.336 6.225 1.00 87.00 88 ALA A N 1
ATOM 719 C CA . ALA A 1 88 ? -20.821 -3.820 5.555 1.00 87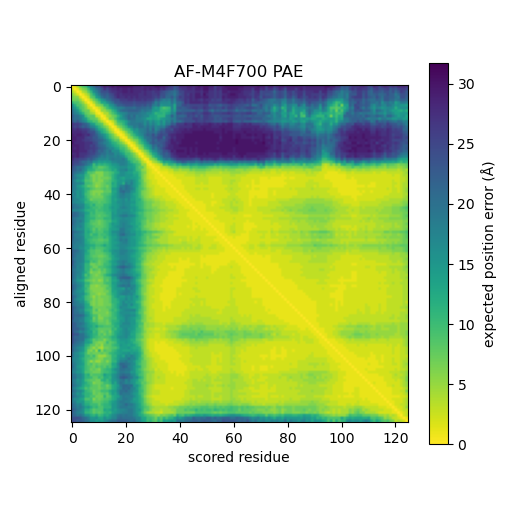.00 88 ALA A CA 1
ATOM 720 C C . ALA A 1 88 ? -21.512 -4.977 6.304 1.00 87.00 88 ALA A C 1
ATOM 722 O O . ALA A 1 88 ? -22.730 -5.107 6.216 1.00 87.00 88 ALA A O 1
ATOM 723 N N . SER A 1 89 ? -20.770 -5.792 7.063 1.00 92.69 89 SER A N 1
ATOM 724 C CA . SER A 1 89 ? -21.340 -6.865 7.890 1.00 92.69 89 SER A CA 1
ATOM 725 C C . SER A 1 89 ? -21.876 -6.383 9.244 1.00 92.69 89 SER A C 1
ATOM 727 O O . SER A 1 89 ? -22.313 -7.202 10.050 1.00 92.69 89 SER A O 1
ATOM 729 N N . GLY A 1 90 ? -21.794 -5.081 9.544 1.00 85.31 90 GLY A N 1
ATOM 730 C CA . GLY A 1 90 ? -22.187 -4.517 10.836 1.00 85.31 90 GLY A CA 1
ATOM 731 C C . GLY A 1 90 ? -21.218 -4.832 11.982 1.00 85.31 90 GLY A C 1
ATOM 732 O O . GLY A 1 90 ? -21.580 -4.645 13.146 1.00 85.31 90 GLY A O 1
ATOM 733 N N . TYR A 1 91 ? -20.001 -5.308 11.683 1.00 85.69 91 TYR A N 1
ATOM 734 C CA . TYR A 1 91 ? -18.989 -5.566 12.705 1.00 85.69 91 TYR A CA 1
ATOM 735 C C . TYR A 1 91 ? -18.563 -4.255 13.376 1.00 85.69 91 TYR A C 1
ATOM 737 O O . TYR A 1 91 ? -18.265 -3.263 12.710 1.00 85.69 91 TYR A O 1
ATOM 745 N N . LYS A 1 92 ? -18.517 -4.259 14.711 1.00 80.31 92 LYS A N 1
ATOM 746 C CA . LYS A 1 92 ? -18.131 -3.100 15.523 1.00 80.31 92 LYS A CA 1
ATOM 747 C C . LYS A 1 92 ? -16.839 -3.425 16.271 1.00 80.31 92 LYS A C 1
ATOM 749 O O . LYS A 1 92 ? -16.893 -4.196 17.231 1.00 80.31 92 LYS A O 1
ATOM 754 N N . PRO A 1 93 ? -15.684 -2.885 15.847 1.00 77.62 93 PRO A N 1
ATOM 755 C CA . PRO A 1 93 ? -14.429 -3.166 16.521 1.00 77.62 93 PRO A CA 1
ATOM 756 C C . PRO A 1 93 ? -14.410 -2.526 17.915 1.00 77.62 93 PRO A C 1
ATOM 758 O O . PRO A 1 93 ? -14.939 -1.435 18.128 1.00 77.62 93 PRO A O 1
ATOM 761 N N . LEU A 1 94 ? -13.788 -3.218 18.873 1.00 82.12 94 LEU A N 1
ATOM 762 C CA . LEU A 1 94 ? -13.575 -2.695 20.229 1.00 82.12 94 LEU A CA 1
ATOM 763 C C . LEU A 1 94 ? -12.461 -1.638 20.287 1.00 82.12 94 LEU A C 1
ATOM 765 O O . LEU A 1 94 ? -12.456 -0.819 21.200 1.00 82.12 94 LEU A O 1
ATOM 769 N N . ARG A 1 95 ? -11.524 -1.683 19.332 1.00 80.88 95 ARG A N 1
ATOM 770 C CA . ARG A 1 95 ? -10.379 -0.772 19.186 1.00 80.88 95 ARG A CA 1
ATOM 771 C C . ARG A 1 95 ? -10.546 0.063 17.927 1.00 80.88 95 ARG A C 1
ATOM 773 O O . ARG A 1 95 ? -11.124 -0.426 16.952 1.00 80.88 95 ARG A O 1
ATOM 780 N N . SER A 1 96 ? -10.008 1.275 17.917 1.00 81.75 96 SER A N 1
ATOM 781 C CA . SER A 1 96 ? -9.925 2.041 16.680 1.00 81.75 96 SER A CA 1
ATOM 782 C C . SER A 1 96 ? -8.923 1.369 15.742 1.00 81.75 96 SER A C 1
ATOM 784 O O . SER A 1 96 ? -7.888 0.843 16.157 1.00 81.75 96 SER A O 1
ATOM 786 N N . VAL A 1 97 ? -9.246 1.382 14.453 1.00 83.62 97 VAL A N 1
ATOM 787 C CA . VAL A 1 97 ? -8.319 0.987 13.393 1.00 83.62 97 VAL A CA 1
ATOM 788 C C . VAL A 1 97 ? -8.044 2.221 12.558 1.00 83.62 97 VAL A C 1
ATOM 790 O O . VAL A 1 97 ? -8.958 2.790 11.960 1.00 83.62 97 VAL A O 1
ATOM 793 N N . TYR A 1 98 ? -6.782 2.619 12.538 1.00 86.31 98 TYR A N 1
ATOM 794 C CA . TYR A 1 98 ? -6.249 3.687 11.722 1.00 86.31 98 TYR A CA 1
ATOM 795 C C . TYR A 1 98 ? -5.612 3.093 10.477 1.00 86.31 98 TYR A C 1
ATOM 797 O O . TYR A 1 98 ? -4.809 2.170 10.565 1.00 86.31 98 TYR A O 1
ATOM 805 N N . VAL A 1 99 ? -5.933 3.645 9.313 1.00 88.81 99 VAL A N 1
ATOM 806 C CA . VAL A 1 99 ? -5.232 3.319 8.066 1.00 88.81 99 VAL A CA 1
ATOM 807 C C . VAL A 1 99 ? -4.409 4.524 7.654 1.00 88.81 99 VAL A C 1
ATOM 809 O O . VAL A 1 99 ? -4.919 5.645 7.671 1.00 88.81 99 VAL A O 1
ATOM 812 N N . THR A 1 100 ? -3.151 4.299 7.289 1.00 89.88 100 THR A N 1
ATOM 813 C CA . THR A 1 100 ? -2.248 5.349 6.806 1.00 89.88 100 THR A CA 1
ATOM 814 C C .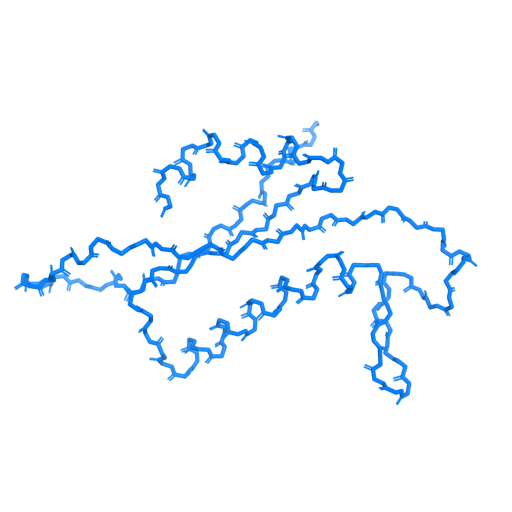 THR A 1 100 ? -1.609 4.954 5.490 1.00 89.88 100 THR A C 1
ATOM 816 O O . THR A 1 100 ? -1.108 3.844 5.333 1.00 89.88 100 THR A O 1
ATOM 819 N N . PHE A 1 101 ? -1.621 5.916 4.576 1.00 94.00 101 PHE A N 1
ATOM 820 C CA . PHE A 1 101 ? -0.932 5.876 3.298 1.00 94.00 101 PHE A CA 1
ATOM 821 C C . PHE A 1 101 ? 0.150 6.951 3.339 1.00 94.00 101 PHE A C 1
ATOM 823 O O . PHE A 1 101 ? -0.186 8.117 3.572 1.00 94.00 101 PHE A O 1
ATOM 830 N N . VAL A 1 102 ? 1.416 6.565 3.198 1.00 93.44 102 VAL A N 1
ATOM 831 C CA . VAL A 1 102 ? 2.567 7.474 3.307 1.00 93.44 102 VAL A CA 1
ATOM 832 C C . VAL A 1 102 ? 3.336 7.547 1.984 1.00 93.44 102 VAL A C 1
ATOM 834 O O . VAL A 1 102 ? 3.386 6.557 1.262 1.00 93.44 102 VAL A O 1
ATOM 837 N N . PRO A 1 103 ? 3.884 8.711 1.608 1.00 95.19 103 PRO A N 1
ATOM 838 C CA . PRO A 1 103 ? 4.833 8.800 0.503 1.00 95.19 103 PRO A CA 1
ATOM 839 C C . PRO A 1 103 ? 6.255 8.467 0.981 1.00 95.19 103 PRO A C 1
ATOM 841 O O . PRO A 1 103 ? 6.478 8.315 2.184 1.00 95.19 103 PRO A O 1
ATOM 844 N N . ASP A 1 104 ? 7.204 8.535 0.047 1.00 97.25 104 ASP A N 1
ATOM 845 C CA . ASP A 1 104 ? 8.645 8.693 0.291 1.00 97.25 104 ASP A CA 1
ATOM 846 C C . ASP A 1 104 ? 9.372 7.440 0.800 1.00 97.25 104 ASP A C 1
ATOM 848 O O . ASP A 1 104 ? 10.571 7.502 1.054 1.00 97.25 104 ASP A O 1
ATOM 852 N N . GLU A 1 105 ? 8.677 6.315 0.973 1.00 98.25 105 GLU A N 1
ATOM 853 C CA . GLU A 1 105 ? 9.231 5.111 1.605 1.00 98.25 105 GLU A CA 1
ATOM 854 C C . GLU A 1 105 ? 10.409 4.540 0.808 1.00 98.25 105 GLU A C 1
ATOM 856 O O . GLU A 1 105 ? 11.467 4.291 1.389 1.00 98.25 105 GLU A O 1
ATOM 861 N N . GLU A 1 106 ? 10.295 4.524 -0.522 1.00 98.00 106 GLU A N 1
ATOM 862 C CA . GLU A 1 106 ? 11.276 3.920 -1.433 1.00 98.00 106 GLU A CA 1
ATOM 863 C C . GLU A 1 106 ? 12.603 4.699 -1.481 1.00 98.00 106 GLU A C 1
ATOM 865 O O . GLU A 1 106 ? 13.605 4.232 -2.030 1.00 98.00 106 GLU A O 1
ATOM 870 N N . ILE A 1 107 ? 12.627 5.913 -0.915 1.00 97.44 107 ILE A N 1
ATOM 871 C CA . ILE A 1 107 ? 13.833 6.739 -0.759 1.00 97.44 107 ILE A CA 1
ATOM 872 C C . ILE A 1 107 ? 14.209 6.995 0.709 1.00 97.44 107 ILE A C 1
ATOM 874 O O . ILE A 1 107 ? 15.085 7.816 0.990 1.00 97.44 107 ILE A O 1
ATOM 878 N N . GLY A 1 108 ? 13.595 6.266 1.647 1.00 96.00 108 GLY A N 1
ATOM 879 C CA . GLY A 1 108 ? 13.947 6.253 3.071 1.00 96.00 108 GLY A CA 1
ATOM 880 C C . GLY A 1 108 ? 12.930 6.908 4.011 1.00 96.00 108 GLY A C 1
ATOM 881 O O . GLY A 1 108 ? 13.137 6.912 5.224 1.00 96.00 108 GLY A O 1
ATOM 882 N N . GLY A 1 109 ? 11.834 7.459 3.493 1.00 95.44 109 GLY A N 1
ATOM 883 C CA . GLY A 1 109 ? 10.667 7.874 4.274 1.00 95.44 109 GLY A CA 1
ATOM 884 C C . GLY A 1 109 ? 10.864 9.112 5.149 1.00 95.44 109 GLY A C 1
ATOM 885 O O . GLY A 1 109 ? 10.033 9.362 6.030 1.00 95.44 109 GLY A O 1
ATOM 886 N N . ALA A 1 110 ? 11.933 9.884 4.938 1.00 96.19 110 ALA A N 1
ATOM 887 C CA . ALA A 1 110 ? 12.263 11.050 5.752 1.00 96.19 110 ALA A CA 1
ATOM 888 C C . ALA A 1 110 ? 11.164 12.119 5.673 1.00 96.19 110 ALA A C 1
ATOM 890 O O . ALA A 1 110 ? 10.702 12.606 6.707 1.00 96.19 110 ALA A O 1
ATOM 891 N N . ASP A 1 111 ? 10.683 12.426 4.466 1.00 94.50 111 ASP A N 1
ATOM 892 C CA . ASP A 1 111 ? 9.605 13.392 4.240 1.00 94.50 111 ASP A CA 1
ATOM 893 C C . ASP A 1 111 ? 8.204 12.749 4.287 1.00 94.50 111 ASP A C 1
ATOM 895 O O . ASP A 1 111 ? 7.190 13.455 4.295 1.00 94.50 111 ASP A O 1
ATOM 899 N N . GLY A 1 112 ? 8.148 11.419 4.390 1.00 93.94 112 GLY A N 1
ATOM 900 C CA . GLY A 1 112 ? 6.945 10.614 4.574 1.00 93.94 112 GLY A CA 1
ATOM 901 C C . GLY A 1 112 ? 6.658 10.277 6.037 1.00 93.94 112 GLY A C 1
ATOM 902 O O . GLY A 1 112 ? 6.170 11.109 6.811 1.00 93.94 112 GLY A O 1
ATOM 903 N N . VAL A 1 113 ? 6.914 9.020 6.417 1.00 93.31 113 VAL A N 1
ATOM 904 C CA . VAL A 1 113 ? 6.622 8.510 7.766 1.00 93.31 113 VAL A CA 1
ATOM 905 C C . VAL A 1 113 ? 7.426 9.231 8.853 1.00 93.31 113 VAL A C 1
ATOM 907 O O . VAL A 1 113 ? 6.877 9.491 9.923 1.00 93.31 113 VAL A O 1
ATOM 910 N N . GLY A 1 114 ? 8.669 9.638 8.566 1.00 94.00 114 GLY A N 1
ATOM 911 C CA . GLY A 1 114 ? 9.535 10.360 9.504 1.00 94.00 114 GLY A CA 1
ATOM 912 C C . GLY A 1 114 ? 8.897 11.659 9.997 1.00 94.00 114 GLY A C 1
ATOM 913 O O . GLY A 1 114 ? 8.692 11.847 11.194 1.00 94.00 114 GLY A O 1
ATOM 914 N N . ARG A 1 115 ? 8.443 12.519 9.078 1.00 93.44 115 ARG A N 1
ATOM 915 C CA . ARG A 1 115 ? 7.680 13.726 9.448 1.00 93.44 115 ARG A CA 1
ATOM 916 C C . ARG A 1 115 ? 6.308 13.423 10.043 1.00 93.44 115 ARG A C 1
ATOM 918 O O . ARG A 1 115 ? 5.772 14.233 1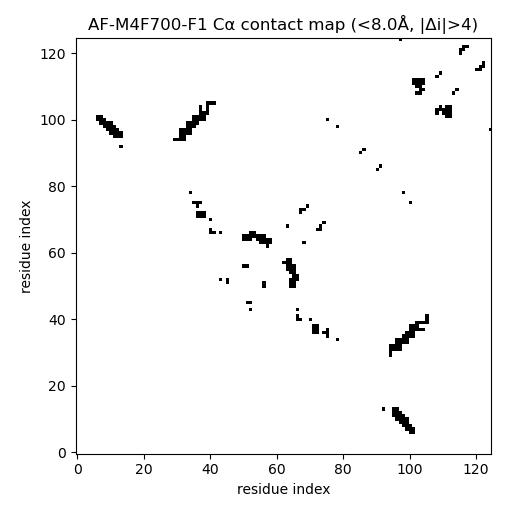0.802 1.00 93.44 115 ARG A O 1
ATOM 925 N N . PHE A 1 116 ? 5.688 12.304 9.669 1.00 89.88 116 PHE A N 1
ATOM 926 C CA . PHE A 1 116 ? 4.358 11.963 10.165 1.00 89.88 116 PHE A CA 1
ATOM 927 C C . PHE A 1 116 ? 4.363 11.652 11.662 1.00 89.88 116 PHE A C 1
ATOM 929 O O . PHE A 1 116 ? 3.507 12.185 12.374 1.00 89.88 116 PHE A O 1
ATOM 936 N N . VAL A 1 117 ? 5.319 10.853 12.142 1.00 92.25 117 VAL A N 1
ATOM 937 C CA . VAL A 1 117 ? 5.385 10.443 13.556 1.00 92.25 117 VAL A CA 1
ATOM 938 C C . VAL A 1 117 ? 5.681 11.611 14.500 1.00 92.25 117 VAL A C 1
ATOM 940 O O . VAL A 1 117 ? 5.214 11.622 15.635 1.00 92.25 117 VAL A O 1
ATOM 943 N N . GLU A 1 118 ? 6.366 12.646 14.015 1.00 92.69 118 GLU A N 1
ATOM 944 C CA . GLU A 1 118 ? 6.606 13.892 14.757 1.00 92.69 118 GLU A CA 1
ATOM 945 C C . GLU A 1 118 ? 5.400 14.849 14.733 1.00 92.69 118 GLU A C 1
ATOM 947 O O . GLU A 1 118 ? 5.338 15.842 15.464 1.00 92.69 118 GLU A O 1
ATOM 952 N N . SER A 1 119 ? 4.415 14.586 13.872 1.00 87.31 119 SER A N 1
ATOM 953 C CA . SER A 1 119 ? 3.285 15.484 13.688 1.00 87.31 119 SER A CA 1
ATOM 954 C C . SER A 1 119 ? 2.270 15.384 14.831 1.00 87.31 119 SER A C 1
ATOM 956 O O . SER A 1 119 ? 1.958 14.312 15.350 1.00 87.31 119 SER A O 1
ATOM 958 N N . ARG A 1 120 ? 1.597 16.506 15.122 1.00 84.38 120 ARG A N 1
ATOM 959 C CA . ARG A 1 120 ? 0.454 16.543 16.061 1.00 84.38 120 ARG A CA 1
ATOM 960 C C . ARG A 1 120 ? -0.716 15.630 15.673 1.00 84.38 120 ARG A C 1
ATOM 962 O O . ARG A 1 120 ? -1.644 15.474 16.461 1.00 84.38 120 ARG A O 1
ATOM 969 N N . LYS A 1 121 ? -0.744 15.122 14.437 1.00 77.56 121 LYS A N 1
ATOM 970 C CA . LYS A 1 121 ? -1.774 14.179 13.986 1.00 77.56 121 LYS A CA 1
ATOM 971 C C . LYS A 1 121 ? -1.497 12.771 14.501 1.00 77.56 121 LYS A C 1
ATOM 973 O O . LYS A 1 121 ? -2.449 12.097 14.862 1.00 77.56 121 LYS A O 1
ATOM 978 N N . TYR A 1 122 ? -0.230 12.364 14.549 1.00 80.19 122 TYR A N 1
ATOM 979 C CA . TYR A 1 122 ? 0.170 11.063 15.075 1.00 80.19 122 TYR A CA 1
ATOM 980 C C . TYR A 1 122 ? 0.029 11.016 16.597 1.00 80.19 122 TYR A C 1
ATOM 982 O O . TYR A 1 122 ? -0.549 10.084 17.126 1.00 80.19 122 TYR A O 1
ATOM 990 N N . SER A 1 123 ? 0.412 12.086 17.301 1.00 70.44 123 SER A N 1
ATOM 991 C CA . SER A 1 123 ? 0.281 12.181 18.767 1.00 70.44 123 SER A CA 1
ATOM 992 C C . SER A 1 123 ? -1.166 12.185 19.298 1.00 70.44 123 SER A C 1
ATOM 994 O O . SER A 1 123 ? -1.378 12.333 20.498 1.00 70.44 123 SER A O 1
ATOM 996 N N . ARG A 1 124 ? -2.159 12.186 18.404 1.00 60.31 124 ARG A N 1
ATOM 997 C CA . ARG A 1 124 ? -3.600 12.195 18.703 1.00 60.31 124 ARG A CA 1
ATOM 998 C C . ARG A 1 124 ? -4.319 10.968 18.133 1.00 60.31 124 ARG A C 1
ATOM 1000 O O . ARG A 1 124 ? -5.538 10.901 18.276 1.00 60.31 124 ARG A O 1
ATOM 1007 N N . ALA A 1 125 ? -3.590 10.105 17.427 1.00 54.53 125 ALA A N 1
ATOM 1008 C CA . ALA A 1 125 ? -4.054 8.803 16.975 1.00 54.53 125 ALA A CA 1
ATOM 1009 C C . ALA A 1 125 ? -3.802 7.795 18.100 1.00 54.53 125 ALA A C 1
ATOM 1011 O O . ALA A 1 125 ? -4.711 6.974 18.335 1.00 54.53 125 ALA A O 1
#

Foldseek 3Di:
DDDPPDDWDWDKPDDDPDDDDDDDDPPPVDDAAEQEAEDDFDDDDQVPDPDRQCPQDADPVGDTHHGCCVRPVVSLVVVVVVVVVCVVVVHHDPHIYIYTYWYDVVVPQCVTVVVVCVDPVVVVD

Mean predicted aligned error: 9.27 Å

Nearest PDB structures (foldseek):
  1q7l-assembly1_A  TM=9.619E-01  e=1.126E-10  Homo sapiens
  4ruh-assembly1_B  TM=7.354E-01  e=1.130E-03  Homo sapiens
  3khx-assembly1_A  TM=8.879E-01  e=2.490E-02  Staphylococcus aureus subsp. aureus COL
  3dlj-assembly3_B  TM=8.305E-01  e=4.809E-02  Homo sapiens
  3dlj-assembly3_A  TM=7.571E-01  e=4.809E-02  Homo sapiens

Organism: Brassica campestris (NCBI:txid3711)

Secondary structure (DSSP, 8-state):
----------EE-----------------PPPEEEEEE-------GGG-SS-TTT-EE-TT--EESTTIIIIIHHHHHHHHHHHHHHHTT---SS-EEEEEES-GGGTSIIIIIHHHTSTTGGG-